Protein AF-U5CPH4-F1 (afdb_monomer_lite)

Organism: Amborella trichopoda (NCBI:txid13333)

InterPro domains:
  IPR000101 Gamma-glutamyltranspeptidase [PTHR11686] (46-156)
  IPR029055 Nucleophile aminohydrolases, N-terminal [SSF56235] (78-155)

Radius of gyration: 49.52 Å; chains: 1; bounding box: 145×54×101 Å

Foldseek 3Di:
DDDDDDDDPDVVVVVVVCVVVVVVVVVVVVVVVVVVVVVVVVVVVVVCVVPVVVVVVVVVVVVVVVVVVVVVPPPPPPDDDDDDPDFADDPDPVLRVVLVVQVVVVHHSCSSLVVCQVVVVVVHHPPAWDWDWDADPVGDIDIDGGGDDDPPPPDDDDD

Secondary structure (DSSP, 8-state):
-----PPPP-HHHHHHTTHHHHHHHHHHHHHHHHHHHHHHHHHHHHHHHHHHHHHHHHHHHHHHHHHHHHHHHS---------SS-----SSHHHHHHHHHHHTTT--TTHHHHHHHHH-TTT--TTS--EEEEE-TTS-EEEEE-PPPPPTT-PPPP-

Structure (mmCIF, N/CA/C/O backbone):
data_AF-U5CPH4-F1
#
_entry.id   AF-U5CPH4-F1
#
loop_
_atom_site.group_PDB
_atom_site.id
_atom_site.type_symbol
_atom_site.label_atom_id
_atom_site.label_alt_id
_atom_site.label_comp_id
_atom_site.label_asym_id
_atom_site.label_entity_id
_atom_site.label_seq_id
_atom_site.pdbx_PDB_ins_code
_atom_site.Cartn_x
_atom_site.Cartn_y
_atom_site.Cartn_z
_atom_site.occupancy
_atom_site.B_iso_or_equiv
_atom_site.auth_seq_id
_atom_site.auth_comp_id
_atom_site.auth_asym_id
_atom_site.auth_atom_id
_atom_site.pdbx_PDB_model_num
ATOM 1 N N . MET A 1 1 ? 120.016 43.310 -64.504 1.00 38.78 1 MET A N 1
ATOM 2 C CA . MET A 1 1 ? 119.800 43.416 -63.043 1.00 38.78 1 MET A CA 1
ATOM 3 C C . MET A 1 1 ? 118.663 44.414 -62.876 1.00 38.78 1 MET A C 1
ATOM 5 O O . MET A 1 1 ? 118.844 45.523 -63.343 1.00 38.78 1 MET A O 1
ATOM 9 N N . VAL A 1 2 ? 117.450 44.131 -62.407 1.00 37.56 2 VAL A N 1
ATOM 10 C CA . VAL A 1 2 ? 116.872 43.152 -61.468 1.00 37.56 2 VAL A CA 1
ATOM 11 C C . VAL A 1 2 ? 115.400 42.929 -61.908 1.00 37.56 2 VAL A C 1
ATOM 13 O O . VAL A 1 2 ? 114.824 43.862 -62.466 1.00 37.56 2 VAL A O 1
ATOM 16 N N . PRO A 1 3 ? 114.797 41.739 -61.709 1.00 43.97 3 PRO A N 1
ATOM 17 C CA . PRO A 1 3 ? 113.446 41.414 -62.172 1.00 43.97 3 PRO A CA 1
ATOM 18 C C . PRO A 1 3 ? 112.356 41.774 -61.140 1.00 43.97 3 PRO A C 1
ATOM 20 O O . PRO A 1 3 ? 112.569 41.678 -59.934 1.00 43.97 3 PRO A O 1
ATOM 23 N N . THR A 1 4 ? 111.169 42.128 -61.624 1.00 46.81 4 THR A N 1
ATOM 24 C CA . THR A 1 4 ? 109.891 42.290 -60.899 1.00 46.81 4 THR A CA 1
ATOM 25 C C . THR A 1 4 ? 108.825 41.668 -61.818 1.00 46.81 4 THR A C 1
ATOM 27 O O . THR A 1 4 ? 108.926 41.831 -63.027 1.00 46.81 4 THR A O 1
ATOM 30 N N . ILE A 1 5 ? 107.830 40.870 -61.428 1.00 47.06 5 ILE A N 1
ATOM 31 C CA . ILE A 1 5 ? 107.102 40.596 -60.185 1.00 47.06 5 ILE A CA 1
ATOM 32 C C . ILE A 1 5 ? 106.610 39.134 -60.270 1.00 47.06 5 ILE A C 1
ATOM 34 O O . ILE A 1 5 ? 106.342 38.635 -61.360 1.00 47.06 5 ILE A O 1
ATOM 38 N N . TYR A 1 6 ? 106.513 38.462 -59.122 1.00 48.72 6 TYR A N 1
ATOM 39 C CA . TYR A 1 6 ? 105.998 37.099 -58.969 1.00 48.72 6 TYR A CA 1
ATOM 40 C C . TYR A 1 6 ? 104.563 36.948 -59.501 1.00 48.72 6 TYR A C 1
ATOM 42 O O . TYR A 1 6 ? 103.684 37.731 -59.138 1.00 48.72 6 TYR A O 1
ATOM 50 N N . ASP A 1 7 ? 104.336 35.901 -60.299 1.00 51.81 7 ASP A N 1
ATOM 51 C CA . ASP A 1 7 ? 103.009 35.403 -60.666 1.00 51.81 7 ASP A CA 1
ATOM 52 C C . ASP A 1 7 ? 102.218 35.063 -59.396 1.00 51.81 7 ASP A C 1
ATOM 54 O O . ASP A 1 7 ? 102.593 34.192 -58.606 1.00 51.81 7 ASP A O 1
ATOM 58 N N . VAL A 1 8 ? 101.118 35.780 -59.186 1.00 59.09 8 VAL A N 1
ATOM 59 C CA . VAL A 1 8 ? 100.160 35.501 -58.117 1.00 59.09 8 VAL A CA 1
ATOM 60 C C . VAL A 1 8 ? 99.479 34.169 -58.458 1.00 59.09 8 VAL A C 1
ATOM 62 O O . VAL A 1 8 ? 98.929 34.054 -59.557 1.00 59.09 8 VAL A O 1
ATOM 65 N N . PRO A 1 9 ? 99.471 33.155 -57.569 1.00 59.31 9 PRO A N 1
ATOM 66 C CA . PRO A 1 9 ? 98.753 31.918 -57.837 1.00 59.31 9 PRO A CA 1
ATOM 67 C C . PRO A 1 9 ? 97.283 32.252 -58.058 1.00 59.31 9 PRO A C 1
ATOM 69 O O . PRO A 1 9 ? 96.656 32.912 -57.226 1.00 59.31 9 PRO A O 1
ATOM 72 N N . ASN A 1 10 ? 96.745 31.822 -59.195 1.00 62.38 10 ASN A N 1
ATOM 73 C CA . ASN A 1 10 ? 95.363 32.084 -59.546 1.00 62.38 10 ASN A CA 1
ATOM 74 C C . ASN A 1 10 ? 94.436 31.442 -58.497 1.00 62.38 10 ASN A C 1
ATOM 76 O O . ASN A 1 10 ? 94.217 30.229 -58.492 1.00 62.38 10 ASN A O 1
ATOM 80 N N . TRP A 1 11 ? 93.885 32.268 -57.603 1.00 60.00 11 TRP A N 1
ATOM 81 C CA . TRP A 1 11 ? 92.965 31.863 -56.536 1.00 60.00 11 TRP A CA 1
ATOM 82 C C . TRP A 1 11 ? 91.708 31.170 -57.083 1.00 60.00 11 TRP A C 1
ATOM 84 O O . TRP A 1 11 ? 91.064 30.400 -56.373 1.00 60.00 11 TRP A O 1
ATOM 94 N N . GLN A 1 12 ? 91.392 31.373 -58.364 1.00 59.12 12 GLN A N 1
ATOM 95 C CA . GLN A 1 12 ? 90.283 30.713 -59.050 1.00 59.12 12 GLN A CA 1
ATOM 96 C C . GLN A 1 12 ? 90.540 29.210 -59.240 1.00 59.12 12 GLN A C 1
ATOM 98 O O . GLN A 1 12 ? 89.596 28.428 -59.179 1.00 59.12 12 GLN A O 1
ATOM 103 N N . VAL A 1 13 ? 91.801 28.784 -59.383 1.00 62.75 13 VAL A N 1
ATOM 104 C CA . VAL A 1 13 ? 92.162 27.363 -59.551 1.00 62.75 13 VAL A CA 1
ATOM 105 C C . VAL A 1 13 ? 92.027 26.597 -58.229 1.00 62.75 13 VAL A C 1
ATOM 107 O O . VAL A 1 13 ? 91.546 25.467 -58.210 1.00 62.75 13 VAL A O 1
ATOM 110 N N . LEU A 1 14 ? 92.370 27.225 -57.097 1.00 58.75 14 LEU A N 1
ATOM 111 C CA . LEU A 1 14 ? 92.169 26.630 -55.768 1.00 58.75 14 LEU A CA 1
ATOM 112 C C . LEU A 1 14 ? 90.682 26.561 -55.376 1.00 58.75 14 LEU A C 1
ATOM 114 O O . LEU A 1 14 ? 90.262 25.576 -54.772 1.00 58.75 14 LEU A O 1
ATOM 118 N N . LEU A 1 15 ? 89.867 27.549 -55.767 1.00 58.28 15 LEU A N 1
ATOM 119 C CA . LEU A 1 15 ? 88.413 27.511 -55.553 1.00 58.28 15 LEU A CA 1
ATOM 120 C C . LEU A 1 15 ? 87.713 26.446 -56.406 1.00 58.28 15 LEU A C 1
ATOM 122 O O . LEU A 1 15 ? 86.766 25.820 -55.933 1.00 58.28 15 LEU A O 1
ATOM 126 N N . GLN A 1 16 ? 88.189 26.185 -57.626 1.00 59.31 16 GLN A N 1
ATOM 127 C CA . GLN A 1 16 ? 87.630 25.134 -58.484 1.00 59.31 16 GLN A CA 1
ATOM 128 C C . GLN A 1 16 ? 87.814 23.730 -57.884 1.00 59.31 16 GLN A C 1
ATOM 130 O O . GLN A 1 16 ? 86.901 22.912 -57.981 1.00 59.31 16 GLN A O 1
ATOM 135 N N . ASN A 1 17 ? 88.910 23.478 -57.159 1.00 55.88 17 ASN A N 1
ATOM 136 C CA . ASN A 1 17 ? 89.143 22.207 -56.457 1.00 55.88 17 ASN A CA 1
ATOM 137 C C . ASN A 1 17 ? 88.371 22.046 -55.130 1.00 55.88 17 ASN A C 1
ATOM 139 O O . ASN A 1 17 ? 88.336 20.943 -54.588 1.00 55.88 17 ASN A O 1
ATOM 143 N N . LEU A 1 18 ? 87.729 23.099 -54.605 1.00 58.53 18 LEU A N 1
ATOM 144 C CA . LEU A 1 18 ? 86.878 23.037 -53.401 1.00 58.53 18 LEU A CA 1
ATOM 145 C C . LEU A 1 18 ? 85.400 22.734 -53.712 1.00 58.53 18 LEU A C 1
ATOM 147 O O . LEU A 1 18 ? 84.666 22.280 -52.832 1.00 58.53 18 LEU A O 1
ATOM 151 N N . THR A 1 19 ? 84.974 22.917 -54.966 1.00 59.53 19 THR A N 1
ATOM 152 C CA . THR A 1 19 ? 83.622 22.581 -55.449 1.00 59.53 19 THR A CA 1
ATOM 153 C C . THR A 1 19 ? 83.180 21.123 -55.217 1.00 59.53 19 THR A C 1
ATOM 155 O O . THR A 1 19 ? 82.029 20.933 -54.815 1.00 59.53 19 THR A O 1
ATOM 158 N N . PRO A 1 20 ? 84.031 20.077 -55.350 1.00 64.81 20 PRO A N 1
ATOM 159 C CA . PRO A 1 20 ? 83.598 18.711 -55.049 1.00 64.81 20 PRO A CA 1
ATOM 160 C C . PRO A 1 20 ? 83.268 18.515 -53.563 1.00 64.81 20 PRO A C 1
ATOM 162 O O . PRO A 1 20 ? 82.378 17.739 -53.226 1.00 64.81 20 PRO A O 1
ATOM 165 N N . MET A 1 21 ? 83.929 19.245 -52.659 1.00 59.91 21 MET A N 1
ATOM 166 C CA . MET A 1 21 ? 83.701 19.118 -51.217 1.00 59.91 21 MET A CA 1
ATOM 167 C C . MET A 1 21 ? 82.394 19.789 -50.773 1.00 59.91 21 MET A C 1
ATOM 169 O O . MET A 1 21 ? 81.684 19.234 -49.935 1.00 59.91 21 MET A O 1
ATOM 173 N N . SER A 1 22 ? 82.032 20.942 -51.350 1.00 63.47 22 SER A N 1
ATOM 174 C CA . SER A 1 22 ? 80.753 21.605 -51.051 1.00 63.47 22 SER A CA 1
ATOM 175 C C . SER A 1 22 ? 79.549 20.804 -51.542 1.00 63.47 22 SER A C 1
ATOM 177 O O . SER A 1 22 ? 78.531 20.749 -50.856 1.00 63.47 22 SER A O 1
ATOM 179 N N . GLU A 1 23 ? 79.667 20.150 -52.699 1.00 68.88 23 GLU A N 1
ATOM 180 C CA . GLU A 1 23 ? 78.608 19.281 -53.218 1.00 68.88 23 GLU A CA 1
ATOM 181 C C . GLU A 1 23 ? 78.490 17.989 -52.394 1.00 68.88 23 GLU A C 1
ATOM 183 O O . GLU A 1 23 ? 77.383 17.577 -52.063 1.00 68.88 23 GLU A O 1
ATOM 188 N N . MET A 1 24 ? 79.601 17.408 -51.926 1.00 61.09 24 MET A N 1
ATOM 189 C CA . MET A 1 24 ? 79.546 16.258 -51.011 1.00 61.09 24 MET A CA 1
ATOM 190 C C . MET A 1 24 ? 78.943 16.595 -49.638 1.00 61.09 24 MET A C 1
ATOM 192 O O . MET A 1 24 ? 78.257 15.756 -49.057 1.00 61.09 24 MET A O 1
ATOM 196 N N . ILE A 1 25 ? 79.154 17.809 -49.114 1.00 60.56 25 ILE A N 1
ATOM 197 C CA . ILE A 1 25 ? 78.493 18.268 -47.880 1.00 60.56 25 ILE A CA 1
ATOM 198 C C . ILE A 1 25 ? 76.988 18.454 -48.109 1.00 60.56 25 ILE A C 1
ATOM 200 O O . ILE A 1 25 ? 76.204 18.060 -47.252 1.00 60.56 25 ILE A O 1
ATOM 204 N N . LYS A 1 26 ? 76.566 18.987 -49.265 1.00 60.03 26 LYS A N 1
ATOM 205 C CA . LYS A 1 26 ? 75.139 19.086 -49.618 1.00 60.03 26 LYS A CA 1
ATOM 206 C C . LYS A 1 26 ? 74.483 17.717 -49.756 1.00 60.03 26 LYS A C 1
ATOM 208 O O . LYS A 1 26 ? 73.402 17.533 -49.218 1.00 60.03 26 LYS A O 1
ATOM 213 N N . LEU A 1 27 ? 75.137 16.762 -50.420 1.00 62.66 27 LEU A N 1
ATOM 214 C CA . LEU A 1 27 ? 74.620 15.398 -50.558 1.00 62.66 27 LEU A CA 1
ATOM 215 C C . LEU A 1 27 ? 74.532 14.690 -49.198 1.00 62.66 27 LEU A C 1
ATOM 217 O O . LEU A 1 27 ? 73.515 14.077 -48.898 1.00 62.66 27 LEU A O 1
ATOM 221 N N . ARG A 1 28 ? 75.542 14.859 -48.331 1.00 64.56 28 ARG A N 1
ATOM 222 C CA . ARG A 1 28 ? 75.519 14.342 -46.954 1.00 64.56 28 ARG A CA 1
ATOM 223 C C . ARG A 1 28 ? 74.419 14.984 -46.104 1.00 64.56 28 ARG A C 1
ATOM 225 O O . ARG A 1 28 ? 73.788 14.282 -45.323 1.00 64.56 28 ARG A O 1
ATOM 232 N N . ASN A 1 29 ? 74.200 16.292 -46.233 1.00 59.09 29 ASN A N 1
ATOM 233 C CA . ASN A 1 29 ? 73.138 16.992 -45.509 1.00 59.09 29 ASN A CA 1
ATOM 234 C C . ASN A 1 29 ? 71.750 16.603 -46.034 1.00 59.09 29 ASN A C 1
ATOM 236 O O . ASN A 1 29 ? 70.865 16.387 -45.224 1.00 59.09 29 ASN A O 1
ATOM 240 N N . HIS A 1 30 ? 71.581 16.404 -47.346 1.00 63.44 30 HIS A N 1
ATOM 241 C CA . HIS A 1 30 ? 70.331 15.916 -47.939 1.00 63.44 30 HIS A CA 1
ATOM 242 C C . HIS A 1 30 ? 69.988 14.498 -47.456 1.00 63.44 30 HIS A C 1
ATOM 244 O O . HIS A 1 30 ? 68.854 14.236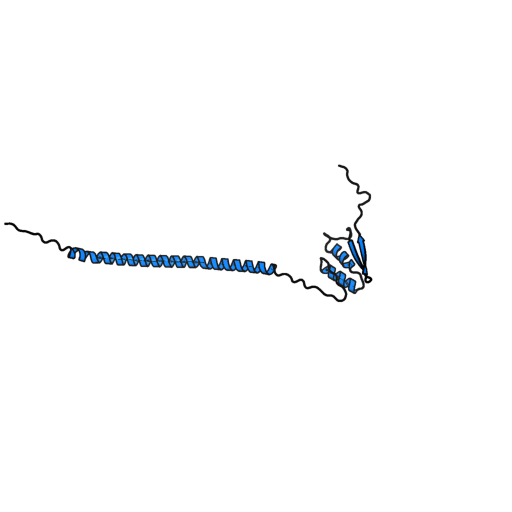 -47.077 1.00 63.44 30 HIS A O 1
ATOM 250 N N . GLU A 1 31 ? 70.977 13.601 -47.379 1.00 63.47 31 GLU A N 1
ATOM 251 C CA . GLU A 1 31 ? 70.794 12.252 -46.824 1.00 63.47 31 GLU A CA 1
ATOM 252 C C . GLU A 1 31 ? 70.459 12.288 -45.318 1.00 63.47 31 GLU A C 1
ATOM 254 O O . GLU A 1 31 ? 69.689 11.463 -44.822 1.00 63.47 31 GLU A O 1
ATOM 259 N N . HIS A 1 32 ? 70.989 13.274 -44.584 1.00 68.38 32 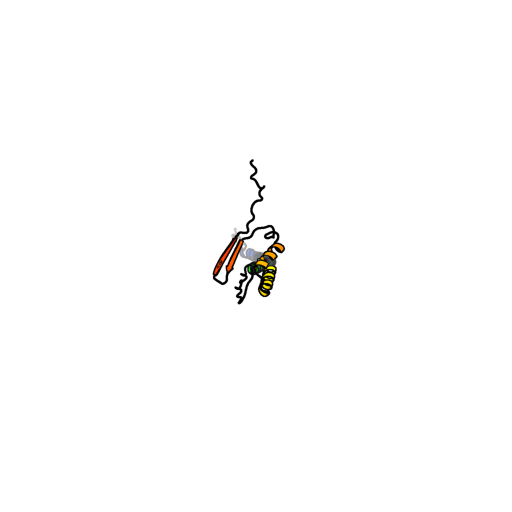HIS A N 1
ATOM 260 C CA . HIS A 1 32 ? 70.649 13.507 -43.179 1.00 68.38 32 HIS A CA 1
ATOM 261 C C . HIS A 1 32 ? 69.234 14.079 -43.008 1.00 68.38 32 HIS A C 1
ATOM 263 O O . HIS A 1 32 ? 68.504 13.627 -42.129 1.00 68.38 32 HIS A O 1
ATOM 269 N N . ASP A 1 33 ? 68.823 15.015 -43.864 1.00 71.19 33 ASP A N 1
ATOM 270 C CA . ASP A 1 33 ? 67.487 15.618 -43.861 1.00 71.19 33 ASP A CA 1
ATOM 271 C C . ASP A 1 33 ? 66.409 14.588 -44.240 1.00 71.19 33 ASP A C 1
ATOM 273 O O . ASP A 1 33 ? 65.372 14.513 -43.579 1.00 71.19 33 ASP A O 1
ATOM 277 N N . ASP A 1 34 ? 66.684 13.717 -45.217 1.00 75.56 34 ASP A N 1
ATOM 278 C CA . ASP A 1 34 ? 65.805 12.603 -45.591 1.00 75.56 34 ASP A CA 1
ATOM 279 C C . ASP A 1 34 ? 65.641 11.606 -44.431 1.00 75.56 34 ASP A C 1
ATOM 281 O O . ASP A 1 34 ? 64.525 11.183 -44.113 1.00 75.56 34 ASP A O 1
ATOM 285 N N . LEU A 1 35 ? 66.734 11.273 -43.734 1.00 77.88 35 LEU A N 1
ATOM 286 C CA . LEU A 1 35 ? 66.694 10.430 -42.535 1.00 77.88 35 LEU A CA 1
ATOM 287 C C . LEU A 1 35 ? 65.902 11.082 -41.396 1.00 77.88 35 LEU A C 1
ATOM 289 O O . LEU A 1 35 ? 65.084 10.411 -40.764 1.00 77.88 35 LEU A O 1
ATOM 293 N N . VAL A 1 36 ? 66.095 12.378 -41.142 1.00 78.81 36 VAL A N 1
ATOM 294 C CA . VAL A 1 36 ? 65.342 13.123 -40.120 1.00 78.81 36 VAL A CA 1
ATOM 295 C C . VAL A 1 36 ? 63.856 13.162 -40.471 1.00 78.81 36 VAL A C 1
ATOM 297 O O . VAL A 1 36 ? 63.018 12.934 -39.599 1.00 78.81 36 VAL A O 1
ATOM 300 N N . GLN A 1 37 ? 63.508 13.366 -41.742 1.00 79.00 37 GLN A N 1
ATOM 301 C CA . GLN A 1 37 ? 62.122 13.390 -42.197 1.00 79.00 37 GLN A CA 1
ATOM 302 C C . GLN A 1 37 ? 61.452 12.011 -42.084 1.00 79.00 37 GLN A C 1
ATOM 304 O O . GLN A 1 37 ? 60.302 11.921 -41.641 1.00 79.00 37 GLN A O 1
ATOM 309 N N . VAL A 1 38 ? 62.167 10.926 -42.398 1.00 81.56 38 VAL A N 1
ATOM 310 C CA . VAL A 1 38 ? 61.690 9.548 -42.188 1.00 81.56 38 VAL A CA 1
ATOM 311 C C . VAL A 1 38 ? 61.491 9.259 -40.700 1.00 81.56 38 VAL A C 1
ATOM 313 O O . VAL A 1 38 ? 60.441 8.743 -40.321 1.00 81.56 38 VAL A O 1
ATOM 316 N N . VAL A 1 39 ? 62.434 9.642 -39.835 1.00 82.31 39 VAL A N 1
ATOM 317 C CA . VAL A 1 39 ? 62.316 9.450 -38.380 1.00 82.31 39 VAL A CA 1
ATOM 318 C C . VAL A 1 39 ? 61.146 10.252 -37.807 1.00 82.31 39 VAL A C 1
ATOM 320 O O . VAL A 1 39 ? 60.346 9.696 -37.060 1.00 82.31 39 VAL A O 1
ATOM 323 N N . LEU A 1 40 ? 60.975 11.518 -38.197 1.00 79.12 40 LEU A N 1
ATOM 324 C CA . LEU A 1 40 ? 59.844 12.346 -37.765 1.00 79.12 40 LEU A CA 1
ATOM 325 C C . LEU A 1 40 ? 58.501 11.784 -38.251 1.00 79.12 40 LEU A C 1
ATOM 327 O O . LEU A 1 40 ? 57.544 11.748 -37.478 1.00 79.12 40 LEU A O 1
ATOM 331 N N . THR A 1 41 ? 58.433 11.288 -39.490 1.00 81.06 41 THR A N 1
ATOM 332 C CA . THR A 1 41 ? 57.217 10.671 -40.046 1.00 81.06 41 THR A CA 1
ATOM 333 C C . THR A 1 41 ? 56.880 9.361 -39.330 1.00 81.06 41 THR A C 1
ATOM 335 O O . THR A 1 41 ? 55.722 9.128 -38.987 1.00 81.06 41 THR A O 1
ATOM 338 N N . LEU A 1 42 ? 57.883 8.529 -39.030 1.00 81.62 42 LEU A N 1
ATOM 339 C CA . LEU A 1 42 ? 57.705 7.301 -38.252 1.00 81.62 42 LEU A CA 1
ATOM 340 C C . LEU A 1 42 ? 57.292 7.602 -36.806 1.00 81.62 42 LEU A C 1
ATOM 342 O O . LEU A 1 42 ? 56.362 6.980 -36.299 1.00 81.62 42 LEU A O 1
ATOM 346 N N . CYS A 1 43 ? 57.908 8.589 -36.151 1.00 78.94 43 CYS A N 1
ATOM 347 C CA . CYS A 1 43 ? 57.512 9.037 -34.815 1.00 78.94 43 CYS A CA 1
ATOM 348 C C . CYS A 1 43 ? 56.074 9.572 -34.794 1.00 78.94 43 CYS A C 1
ATOM 350 O O . CYS A 1 43 ? 55.314 9.238 -33.884 1.00 78.94 43 CYS A O 1
ATOM 352 N N . TYR A 1 44 ? 55.677 10.349 -35.805 1.00 79.56 44 TYR A N 1
ATOM 353 C CA . TYR A 1 44 ? 54.311 10.853 -35.940 1.00 79.56 44 TYR A CA 1
ATOM 354 C C . TYR A 1 44 ? 53.305 9.713 -36.147 1.00 79.56 44 TYR A C 1
ATOM 356 O O . TYR A 1 44 ? 52.269 9.685 -35.485 1.00 79.56 44 TYR A O 1
ATOM 364 N N . PHE A 1 45 ? 53.635 8.726 -36.987 1.00 78.88 45 PHE A N 1
ATOM 365 C CA . PHE A 1 45 ? 52.794 7.552 -37.228 1.00 78.88 45 PHE A CA 1
ATOM 366 C C . PHE A 1 45 ? 52.633 6.684 -35.969 1.00 78.88 45 PHE A C 1
ATOM 368 O O . PHE A 1 45 ? 51.524 6.267 -35.636 1.00 78.88 45 PHE A O 1
ATOM 375 N N . MET A 1 46 ? 53.717 6.473 -35.218 1.00 74.94 46 MET A N 1
ATOM 376 C CA . MET A 1 46 ? 53.698 5.723 -33.956 1.00 74.94 46 MET A CA 1
ATOM 377 C C . MET A 1 46 ? 52.905 6.453 -32.860 1.00 74.94 46 MET A C 1
ATOM 379 O O . MET A 1 46 ? 52.152 5.819 -32.120 1.00 74.94 46 MET A O 1
ATOM 383 N N . ALA A 1 47 ? 53.012 7.784 -32.781 1.00 74.12 47 ALA A N 1
ATOM 384 C CA . ALA A 1 47 ? 52.220 8.595 -31.856 1.00 74.12 47 ALA A CA 1
ATOM 385 C C . ALA A 1 47 ? 50.720 8.548 -32.196 1.00 74.12 47 ALA A C 1
ATOM 387 O O . ALA A 1 47 ? 49.883 8.379 -31.307 1.00 74.12 47 ALA A O 1
ATOM 388 N N . PHE A 1 48 ? 50.374 8.620 -33.483 1.00 76.19 48 PHE A N 1
ATOM 389 C CA . PHE A 1 48 ? 48.992 8.520 -33.948 1.00 76.19 48 PHE A CA 1
ATOM 390 C C . PHE A 1 48 ? 48.375 7.139 -33.694 1.00 76.19 48 PHE A C 1
ATOM 392 O O . PHE A 1 48 ? 47.229 7.048 -33.249 1.00 76.19 48 PHE A O 1
ATOM 399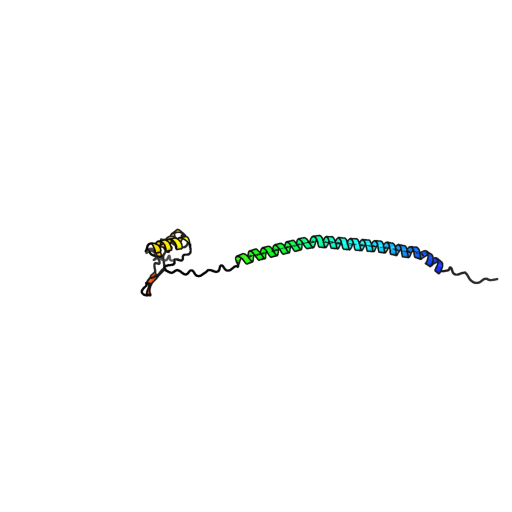 N N . ALA A 1 49 ? 49.146 6.069 -33.904 1.00 76.06 49 ALA A N 1
ATOM 400 C CA . ALA A 1 49 ? 48.692 4.696 -33.702 1.00 76.06 49 ALA A CA 1
ATOM 401 C C . ALA A 1 49 ? 48.385 4.362 -32.231 1.00 76.06 49 ALA A C 1
ATOM 403 O O . ALA A 1 49 ? 47.521 3.530 -31.972 1.00 76.06 49 ALA A O 1
ATOM 404 N N . ALA A 1 50 ? 49.047 5.009 -31.265 1.00 76.38 50 ALA A N 1
ATOM 405 C CA . ALA A 1 50 ? 48.788 4.802 -29.836 1.00 76.38 50 ALA A CA 1
ATOM 406 C C . ALA A 1 50 ? 47.695 5.734 -29.279 1.00 76.38 50 ALA A C 1
ATOM 408 O O . ALA A 1 50 ? 46.925 5.355 -28.390 1.00 76.38 50 ALA A O 1
ATOM 409 N N . MET A 1 51 ? 47.608 6.956 -29.809 1.00 83.62 51 MET A N 1
ATOM 410 C CA . MET A 1 51 ? 46.708 7.989 -29.296 1.00 83.62 51 MET A CA 1
ATOM 411 C C . MET A 1 51 ? 45.261 7.800 -29.764 1.00 83.62 51 MET A C 1
ATOM 413 O O . MET A 1 51 ? 44.330 8.036 -28.998 1.00 83.62 51 MET A O 1
ATOM 417 N N . TRP A 1 52 ? 45.035 7.338 -30.997 1.00 81.31 52 TRP A N 1
ATOM 418 C CA . TRP A 1 52 ? 43.669 7.163 -31.495 1.00 81.31 52 TRP A CA 1
ATOM 419 C C . TRP A 1 52 ? 42.877 6.007 -30.876 1.00 81.31 52 TRP A C 1
ATOM 421 O O . TRP A 1 52 ? 41.732 6.249 -30.499 1.00 81.31 52 TRP A O 1
ATOM 431 N N . PRO A 1 53 ? 43.405 4.778 -30.717 1.00 85.44 53 PRO A N 1
ATOM 432 C CA . PRO A 1 53 ? 42.617 3.688 -30.144 1.00 85.44 53 PRO A CA 1
ATOM 433 C C . PRO A 1 53 ? 42.283 3.929 -28.669 1.00 85.44 53 PRO A C 1
ATOM 435 O O . PRO A 1 53 ? 41.197 3.568 -28.226 1.00 85.44 53 PRO A O 1
ATOM 438 N N . THR A 1 54 ? 43.166 4.596 -27.920 1.00 85.19 54 THR A N 1
ATOM 439 C CA . THR A 1 54 ? 42.892 5.000 -26.533 1.00 85.19 54 THR A CA 1
ATOM 440 C C . THR A 1 54 ? 41.798 6.065 -26.467 1.00 85.19 54 THR A C 1
ATOM 442 O O . THR A 1 54 ? 40.885 5.950 -25.652 1.00 85.19 54 THR A O 1
ATOM 445 N N . LEU A 1 55 ? 41.818 7.050 -27.369 1.00 86.19 55 LEU A N 1
ATOM 446 C CA . LEU A 1 55 ? 40.791 8.090 -27.449 1.00 86.19 55 LEU A CA 1
ATOM 447 C C . LEU A 1 55 ? 39.434 7.534 -27.915 1.00 86.19 55 LEU A C 1
ATOM 449 O O . LEU A 1 55 ? 38.405 7.884 -27.346 1.00 86.19 55 LEU A O 1
ATOM 453 N N . ILE A 1 56 ? 39.426 6.603 -28.875 1.00 87.62 56 ILE A N 1
ATOM 454 C CA . ILE A 1 56 ? 38.220 5.886 -29.326 1.00 87.62 56 ILE A CA 1
ATOM 455 C C . ILE A 1 56 ? 37.643 5.027 -28.193 1.00 87.62 56 ILE A C 1
ATOM 457 O O . ILE A 1 56 ? 36.435 5.046 -27.964 1.00 87.62 56 ILE A O 1
ATOM 461 N N . PHE A 1 57 ? 38.490 4.313 -27.446 1.00 85.06 57 PHE A N 1
ATOM 462 C CA . PHE A 1 57 ? 38.057 3.513 -26.300 1.00 85.06 57 PHE A CA 1
ATOM 463 C C . PHE A 1 57 ? 37.456 4.384 -25.187 1.00 85.06 57 PHE A C 1
ATOM 465 O O . PHE A 1 57 ? 36.395 4.059 -24.657 1.00 85.06 57 PHE A O 1
ATOM 472 N N . LEU A 1 58 ? 38.074 5.530 -24.877 1.00 85.31 58 LEU A N 1
ATOM 473 C CA . LEU A 1 58 ? 37.544 6.487 -23.901 1.00 85.31 58 LEU A CA 1
ATOM 474 C C . LEU A 1 58 ? 36.203 7.089 -24.345 1.00 85.31 58 LEU A C 1
ATOM 476 O O . LEU A 1 58 ? 35.290 7.184 -23.528 1.00 85.31 58 LEU A O 1
ATOM 480 N N . LEU A 1 59 ? 36.044 7.432 -25.628 1.00 85.38 59 LEU A N 1
ATOM 481 C CA . LEU A 1 59 ? 34.763 7.896 -26.177 1.00 85.38 59 LEU A CA 1
ATOM 482 C C . LEU A 1 59 ? 33.670 6.821 -26.055 1.00 85.38 59 LEU A C 1
ATOM 484 O O . LEU A 1 59 ? 32.560 7.124 -25.621 1.00 85.38 59 LEU A O 1
ATOM 488 N N . PHE A 1 60 ? 33.995 5.557 -26.341 1.00 82.06 60 PHE A N 1
ATOM 489 C CA . PHE A 1 60 ? 33.055 4.437 -26.221 1.00 82.06 60 PHE A CA 1
ATOM 490 C C . PHE A 1 60 ? 32.622 4.174 -24.765 1.00 82.06 60 PHE A C 1
ATOM 492 O O . PHE A 1 60 ? 31.454 3.872 -24.494 1.00 82.06 60 PHE A O 1
ATOM 499 N N . LEU A 1 61 ? 33.540 4.338 -23.804 1.00 79.06 61 LEU A N 1
ATOM 500 C CA . LEU A 1 61 ? 33.220 4.264 -22.376 1.00 79.06 61 LEU A CA 1
ATOM 501 C C . LEU A 1 61 ? 32.287 5.403 -21.936 1.00 79.06 61 LEU A C 1
ATOM 503 O O . LEU A 1 61 ? 31.354 5.158 -21.170 1.00 79.06 61 LEU A O 1
ATOM 507 N N . ILE A 1 62 ? 32.492 6.624 -22.439 1.00 81.25 62 ILE A N 1
ATOM 508 C CA . ILE A 1 62 ? 31.649 7.786 -22.114 1.00 81.25 62 ILE A CA 1
ATOM 509 C C . ILE A 1 62 ? 30.220 7.601 -22.652 1.00 81.25 62 ILE A C 1
ATOM 511 O O . ILE A 1 62 ? 29.257 7.841 -21.919 1.00 81.25 62 ILE A O 1
ATOM 515 N N . GLU A 1 63 ? 30.055 7.109 -23.884 1.00 69.25 63 GLU A N 1
ATOM 516 C CA . GLU A 1 63 ? 28.721 6.848 -24.451 1.00 69.25 63 GLU A CA 1
ATOM 517 C C . GLU A 1 63 ? 27.959 5.753 -23.686 1.00 69.25 63 GLU A C 1
ATOM 519 O O . GLU A 1 63 ? 26.753 5.873 -23.441 1.00 69.25 63 GLU A O 1
ATOM 524 N N . SER A 1 64 ? 28.673 4.728 -23.211 1.00 67.19 64 SER A N 1
ATOM 525 C CA . SER A 1 64 ? 28.094 3.638 -22.415 1.00 67.19 64 SER A CA 1
ATOM 526 C C . SER A 1 64 ? 27.566 4.115 -21.050 1.00 67.19 64 SER A C 1
ATOM 528 O O . SER A 1 64 ? 26.511 3.662 -20.595 1.00 67.19 64 SER A O 1
ATOM 530 N N . ILE A 1 65 ? 28.257 5.065 -20.405 1.00 66.88 65 ILE A N 1
ATOM 531 C CA . ILE A 1 65 ? 27.840 5.661 -19.119 1.00 66.88 65 ILE A CA 1
ATOM 532 C C . ILE A 1 65 ? 26.605 6.558 -19.301 1.00 66.88 65 ILE A C 1
ATOM 534 O O . ILE A 1 65 ? 25.690 6.547 -18.466 1.00 66.88 65 ILE A O 1
ATOM 538 N N . SER A 1 66 ? 26.549 7.298 -20.412 1.00 63.12 66 SER A N 1
ATOM 539 C CA . SER A 1 66 ? 25.419 8.172 -20.741 1.00 63.12 66 SER A CA 1
ATOM 540 C C . SER A 1 66 ? 24.136 7.365 -20.970 1.00 63.12 66 SER A C 1
ATOM 542 O O . SER A 1 66 ? 23.092 7.675 -20.394 1.00 63.12 66 SER A O 1
ATOM 544 N N . CYS A 1 67 ? 24.220 6.253 -21.711 1.00 56.22 67 CYS A N 1
ATOM 545 C CA . CYS A 1 67 ? 23.066 5.393 -21.991 1.00 56.22 67 CYS A CA 1
ATOM 546 C C . CYS A 1 67 ? 22.488 4.744 -20.717 1.00 56.22 67 CYS A C 1
ATOM 548 O O . CYS A 1 67 ? 21.270 4.727 -20.520 1.00 56.22 67 CYS A O 1
ATOM 550 N N . HIS A 1 68 ? 23.346 4.276 -19.802 1.00 58.31 68 HIS A N 1
ATOM 551 C CA . HIS A 1 68 ? 22.890 3.637 -18.562 1.00 58.31 68 HIS A CA 1
ATOM 552 C C . HIS A 1 68 ? 22.216 4.621 -17.590 1.00 58.31 68 HIS A C 1
ATOM 554 O O . HIS A 1 68 ? 21.297 4.250 -16.857 1.00 58.31 68 HIS A O 1
ATOM 560 N N . SER A 1 69 ? 22.652 5.883 -17.601 1.00 57.81 69 SER A N 1
ATOM 561 C CA . SER A 1 69 ? 22.098 6.939 -16.747 1.00 57.81 69 SER A CA 1
ATOM 562 C C . SER A 1 69 ? 20.755 7.453 -17.277 1.00 57.81 69 SER A C 1
ATOM 564 O O . SER A 1 69 ? 19.815 7.622 -16.503 1.00 57.81 69 SER A O 1
ATOM 566 N N . VAL A 1 70 ? 20.623 7.624 -18.597 1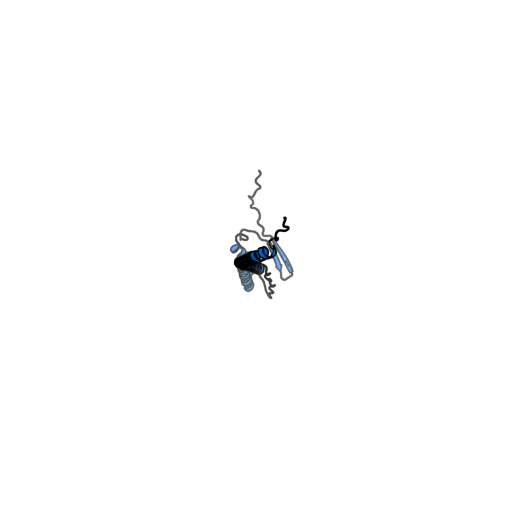.00 59.50 70 VAL A N 1
ATOM 567 C CA . VAL A 1 70 ? 19.384 8.100 -19.242 1.00 59.50 70 VAL A CA 1
ATOM 568 C C . VAL A 1 70 ? 18.235 7.097 -19.085 1.00 59.50 70 VAL A C 1
ATOM 570 O O . VAL A 1 70 ? 17.109 7.503 -18.796 1.00 59.50 70 VAL A O 1
ATOM 573 N N . LEU A 1 71 ? 18.502 5.788 -19.176 1.00 57.31 71 LEU A N 1
ATOM 574 C CA . LEU A 1 71 ? 17.459 4.761 -19.035 1.00 57.31 71 LEU A CA 1
ATOM 575 C C . LEU A 1 71 ? 16.841 4.699 -17.624 1.00 57.31 71 LEU A C 1
ATOM 577 O O . LEU A 1 71 ? 15.711 4.243 -17.474 1.00 57.31 71 LEU A O 1
ATOM 581 N N . ARG A 1 72 ? 17.552 5.179 -16.592 1.00 57.12 72 ARG A N 1
ATOM 582 C CA . ARG A 1 72 ? 17.037 5.263 -15.211 1.00 57.12 72 ARG A CA 1
ATOM 583 C C . ARG A 1 72 ? 16.229 6.531 -14.926 1.00 57.12 72 ARG A C 1
ATOM 585 O O . ARG A 1 72 ? 15.535 6.571 -13.915 1.00 57.12 72 ARG A O 1
ATOM 592 N N . ILE A 1 73 ? 16.326 7.551 -15.780 1.00 60.50 73 ILE A N 1
ATOM 593 C CA . ILE A 1 73 ? 15.671 8.857 -15.587 1.00 60.50 73 ILE A CA 1
ATOM 594 C C . ILE A 1 73 ? 14.362 8.952 -16.381 1.00 60.50 73 ILE A C 1
ATOM 596 O O . ILE A 1 73 ? 13.604 9.898 -16.178 1.00 60.50 73 ILE A O 1
ATOM 600 N N . LEU A 1 74 ? 14.047 7.981 -17.252 1.00 67.44 74 LEU A N 1
ATOM 601 C CA . LEU A 1 74 ? 12.754 7.979 -17.932 1.00 67.44 74 LEU A CA 1
ATOM 602 C C . LEU A 1 74 ? 11.641 8.026 -16.877 1.00 67.44 74 LEU A C 1
ATOM 604 O O . LEU A 1 74 ? 11.538 7.105 -16.058 1.00 67.44 74 LEU A O 1
ATOM 608 N N . PRO A 1 75 ? 10.821 9.093 -16.858 1.00 65.81 75 PRO A N 1
ATOM 609 C CA . PRO A 1 75 ? 9.707 9.152 -15.941 1.00 65.81 75 PRO A CA 1
ATOM 610 C C . PRO A 1 75 ? 8.801 7.980 -16.297 1.00 65.81 75 PRO A C 1
ATOM 612 O O . PRO A 1 75 ? 8.270 7.912 -17.406 1.00 65.81 75 PRO A O 1
ATOM 615 N N . VAL A 1 76 ? 8.636 7.039 -15.366 1.00 69.06 76 VAL A N 1
ATOM 616 C CA . VAL A 1 76 ? 7.524 6.094 -15.439 1.00 69.06 76 VAL A CA 1
ATOM 617 C C . VAL A 1 76 ? 6.275 6.961 -15.402 1.00 69.06 76 VAL A C 1
ATOM 619 O O . VAL A 1 76 ? 5.896 7.467 -14.345 1.00 69.06 76 VAL A O 1
ATOM 622 N N . GLN A 1 77 ? 5.692 7.199 -16.575 1.00 65.50 77 GLN A N 1
ATOM 623 C CA . GLN A 1 77 ? 4.404 7.855 -16.716 1.00 65.50 77 GLN A CA 1
ATOM 624 C C . GLN A 1 77 ? 3.403 6.966 -15.978 1.00 65.50 77 GLN A C 1
ATOM 626 O O . GLN A 1 77 ? 3.008 5.907 -16.465 1.00 65.50 77 GLN A O 1
ATOM 631 N N . LYS A 1 78 ? 3.078 7.336 -14.737 1.00 76.38 78 LYS A N 1
ATOM 632 C CA . LYS A 1 78 ? 2.043 6.655 -13.965 1.00 76.38 78 LYS A CA 1
ATOM 633 C C . LYS A 1 78 ? 0.709 7.127 -14.515 1.00 76.38 78 LYS A C 1
ATOM 635 O O . LYS A 1 78 ? 0.228 8.199 -14.160 1.00 76.38 78 LYS A O 1
ATOM 640 N N . GLU A 1 79 ? 0.158 6.336 -15.421 1.00 85.62 79 GLU A N 1
ATOM 641 C CA . GLU A 1 79 ? -1.165 6.565 -15.981 1.00 85.62 79 GLU A CA 1
ATOM 642 C C . GLU A 1 79 ? -2.229 6.495 -14.874 1.00 85.62 79 GLU A C 1
ATOM 644 O O . GLU A 1 79 ? -2.171 5.643 -13.980 1.00 85.62 79 GLU A O 1
ATOM 649 N N . ALA A 1 80 ? -3.184 7.427 -14.901 1.00 86.50 80 ALA A N 1
ATOM 650 C CA . ALA A 1 80 ? -4.285 7.441 -13.949 1.00 86.50 80 ALA A CA 1
ATOM 651 C C . ALA A 1 80 ? -5.229 6.269 -14.244 1.00 86.50 80 ALA A C 1
ATOM 653 O O . ALA A 1 80 ? -5.773 6.151 -15.340 1.00 86.50 80 ALA A O 1
ATOM 654 N N . ILE A 1 81 ? -5.437 5.402 -13.254 1.00 88.69 81 ILE A N 1
ATOM 655 C CA . ILE A 1 81 ? -6.323 4.247 -13.402 1.00 88.69 81 ILE A CA 1
ATOM 656 C C . ILE A 1 81 ? -7.760 4.699 -13.144 1.00 88.69 81 ILE A C 1
ATOM 658 O O . ILE A 1 81 ? -8.130 4.995 -12.007 1.00 88.69 81 ILE A O 1
ATOM 662 N N . MET A 1 82 ? -8.573 4.706 -14.199 1.00 91.75 82 MET A N 1
ATOM 663 C CA . MET A 1 82 ? -10.010 4.960 -14.115 1.00 91.75 82 MET A CA 1
ATOM 664 C C . MET A 1 82 ? -10.760 3.635 -13.976 1.00 91.75 82 MET A C 1
ATOM 666 O O . MET A 1 82 ? -10.561 2.710 -14.762 1.00 91.75 82 MET A O 1
ATOM 670 N N . VAL A 1 83 ? -11.628 3.538 -12.970 1.00 92.06 83 VAL A N 1
ATOM 671 C CA . VAL A 1 83 ? -12.486 2.368 -12.746 1.00 92.06 83 VAL A CA 1
ATOM 672 C C . VAL A 1 83 ? -13.937 2.799 -12.584 1.00 92.06 83 VAL A C 1
ATOM 674 O O . VAL A 1 83 ? -14.217 3.842 -12.003 1.00 92.06 83 VAL A O 1
ATOM 677 N N . GLU A 1 84 ? -14.862 1.973 -13.062 1.00 91.94 84 GLU A N 1
ATOM 678 C CA . GLU A 1 84 ? -16.300 2.270 -12.991 1.00 91.94 84 GLU A CA 1
ATOM 679 C C . GLU A 1 84 ? -16.913 1.977 -11.615 1.00 91.94 84 GLU A C 1
ATOM 681 O O . GLU A 1 84 ? -17.841 2.659 -11.196 1.00 91.94 84 GLU A O 1
ATOM 686 N N . HIS A 1 85 ? -16.414 0.952 -10.914 1.00 90.88 85 HIS A N 1
ATOM 687 C CA . HIS A 1 85 ? -17.096 0.396 -9.739 1.00 90.88 85 HIS A CA 1
ATOM 688 C C . HIS A 1 85 ? -16.328 0.632 -8.439 1.00 90.88 85 HIS A C 1
ATOM 690 O O . HIS A 1 85 ? -16.825 1.278 -7.522 1.00 90.88 85 HIS A O 1
ATOM 696 N N . ALA A 1 86 ? -15.121 0.072 -8.330 1.00 92.12 86 ALA A N 1
ATOM 697 C CA . ALA A 1 86 ? -14.318 0.180 -7.122 1.00 92.12 86 ALA A CA 1
ATOM 698 C C . ALA A 1 86 ? -12.829 -0.010 -7.412 1.00 92.12 86 ALA A C 1
ATOM 700 O O . ALA A 1 86 ? -12.441 -0.823 -8.254 1.00 92.12 86 ALA A O 1
ATOM 701 N N . VAL A 1 87 ? -11.998 0.708 -6.659 1.00 94.12 87 VAL A N 1
ATOM 702 C CA . VAL A 1 87 ? -10.536 0.602 -6.674 1.00 94.12 87 VAL A CA 1
ATOM 703 C C . VAL A 1 87 ? -10.030 0.367 -5.257 1.00 94.12 87 VAL A C 1
ATOM 705 O O . VAL A 1 87 ? -10.601 0.863 -4.288 1.00 94.12 87 VAL A O 1
ATOM 708 N N . VAL A 1 88 ? -8.948 -0.400 -5.141 1.00 95.81 88 VAL A N 1
ATOM 709 C CA . VAL A 1 88 ? -8.187 -0.563 -3.900 1.00 95.81 88 VAL A CA 1
ATOM 710 C C . VAL A 1 88 ? -6.725 -0.310 -4.225 1.00 95.81 88 VAL A C 1
ATOM 712 O O . VAL A 1 88 ? -6.179 -0.947 -5.127 1.00 95.81 88 VAL A O 1
ATOM 715 N N . ALA A 1 89 ? -6.106 0.604 -3.488 1.00 95.31 89 ALA A N 1
ATOM 716 C CA . ALA A 1 89 ? -4.689 0.911 -3.582 1.00 95.31 89 ALA A CA 1
ATOM 717 C C . ALA A 1 89 ? -4.036 0.688 -2.215 1.00 95.31 89 ALA A C 1
ATOM 719 O O . ALA A 1 89 ? -4.521 1.188 -1.203 1.00 95.31 89 ALA A O 1
ATOM 720 N N . THR A 1 90 ? -2.955 -0.085 -2.199 1.00 95.38 90 THR A N 1
ATOM 721 C CA . THR A 1 90 ? -2.130 -0.377 -1.023 1.00 95.38 90 THR A CA 1
ATOM 722 C C . THR A 1 90 ? -0.660 -0.423 -1.421 1.00 95.38 90 THR A C 1
ATOM 724 O O . THR A 1 90 ? -0.359 -0.627 -2.599 1.00 95.38 90 THR A O 1
ATOM 727 N N . ASP A 1 91 ? 0.239 -0.337 -0.441 1.00 94.19 91 ASP A N 1
ATOM 728 C CA . ASP A 1 91 ? 1.694 -0.375 -0.656 1.00 94.19 91 ASP A CA 1
ATOM 729 C C . ASP A 1 91 ? 2.186 -1.677 -1.313 1.00 94.19 91 ASP A C 1
ATOM 731 O O . ASP A 1 91 ? 3.169 -1.668 -2.052 1.00 94.19 91 ASP A O 1
ATOM 735 N N . ASP A 1 92 ? 1.481 -2.797 -1.104 1.00 95.38 92 ASP A N 1
ATOM 736 C CA . ASP A 1 92 ? 1.764 -4.076 -1.765 1.00 95.38 92 ASP A CA 1
ATOM 737 C C . ASP A 1 92 ? 0.647 -4.468 -2.747 1.00 95.38 92 ASP A C 1
ATOM 739 O O . ASP A 1 92 ? -0.528 -4.581 -2.387 1.00 95.38 92 ASP A O 1
ATOM 743 N N . GLY A 1 93 ? 1.010 -4.746 -4.003 1.00 95.69 93 GLY A N 1
ATOM 744 C CA . GLY A 1 93 ? 0.049 -5.084 -5.059 1.00 95.69 93 GLY A CA 1
ATOM 745 C C . GLY A 1 93 ? -0.762 -6.368 -4.817 1.00 95.69 93 GLY A C 1
ATOM 746 O O . GLY A 1 93 ? -1.846 -6.527 -5.390 1.00 95.69 93 GLY A O 1
ATOM 747 N N . ARG A 1 94 ? -0.295 -7.295 -3.968 1.00 96.56 94 ARG A N 1
ATOM 748 C CA . ARG A 1 94 ? -1.067 -8.482 -3.556 1.00 96.56 94 ARG A CA 1
ATOM 749 C C . ARG A 1 94 ? -2.236 -8.082 -2.663 1.00 96.56 94 ARG A C 1
ATOM 751 O O . ARG A 1 94 ? -3.329 -8.620 -2.842 1.00 96.56 94 ARG A O 1
ATOM 758 N N . CYS A 1 95 ? -2.040 -7.112 -1.772 1.00 97.12 95 CYS A N 1
ATOM 759 C CA . CYS A 1 95 ? -3.088 -6.631 -0.878 1.00 97.12 95 CYS A CA 1
ATOM 760 C C . CYS A 1 95 ? -4.161 -5.829 -1.622 1.00 97.12 95 CYS A C 1
ATOM 762 O O . CYS A 1 95 ? -5.347 -6.080 -1.397 1.00 97.12 95 CYS A O 1
ATOM 764 N N . SER A 1 96 ? -3.787 -5.019 -2.619 1.00 96.31 96 SER A N 1
ATOM 765 C CA . SER A 1 96 ? -4.746 -4.399 -3.550 1.00 96.31 96 SER A CA 1
ATOM 766 C C . SER A 1 96 ? -5.611 -5.451 -4.253 1.00 96.31 96 SER A C 1
ATOM 768 O O . SER A 1 96 ? -6.830 -5.311 -4.362 1.00 96.31 96 SER A O 1
ATOM 770 N N . ARG A 1 97 ? -4.993 -6.553 -4.703 1.00 96.00 97 ARG A N 1
ATOM 771 C CA . ARG A 1 97 ? -5.680 -7.650 -5.406 1.00 96.00 97 ARG A CA 1
ATOM 772 C C . ARG A 1 97 ? -6.599 -8.460 -4.491 1.00 96.00 97 ARG A C 1
ATOM 774 O O . ARG A 1 97 ? -7.647 -8.924 -4.932 1.00 96.00 97 ARG A O 1
ATOM 781 N N . ILE A 1 98 ? -6.216 -8.656 -3.232 1.00 96.81 98 ILE A N 1
ATOM 782 C CA . ILE A 1 98 ? -7.061 -9.312 -2.228 1.00 96.81 98 ILE A CA 1
ATOM 783 C C . ILE A 1 98 ? -8.249 -8.412 -1.878 1.00 96.81 98 ILE A C 1
ATOM 785 O O . ILE A 1 98 ? -9.388 -8.876 -1.929 1.00 96.81 98 ILE A O 1
ATOM 789 N N . GLY A 1 99 ? -8.005 -7.126 -1.617 1.00 97.06 99 GLY A N 1
ATOM 790 C CA . GLY A 1 99 ? -9.056 -6.149 -1.343 1.00 97.06 99 GLY A CA 1
ATOM 791 C C . GLY A 1 99 ? -10.076 -6.063 -2.478 1.00 97.06 99 GLY A C 1
ATOM 792 O O . GLY A 1 99 ? -11.276 -6.164 -2.232 1.00 97.06 99 GLY A O 1
ATOM 793 N N . SER A 1 100 ? -9.624 -5.990 -3.734 1.00 95.94 100 SER A N 1
ATOM 794 C CA . SER A 1 100 ? -10.530 -5.945 -4.890 1.00 95.94 100 SER A CA 1
ATOM 795 C C . SER A 1 100 ? -11.343 -7.233 -5.070 1.00 95.94 100 SER A C 1
ATOM 797 O O . SER A 1 100 ? -12.531 -7.177 -5.391 1.00 95.94 100 SER A O 1
ATOM 799 N N . ARG A 1 101 ? -10.755 -8.408 -4.803 1.00 96.25 101 ARG A N 1
ATOM 800 C CA . ARG A 1 101 ? -11.492 -9.686 -4.787 1.00 96.25 101 ARG A CA 1
ATOM 801 C C . ARG A 1 101 ? -12.560 -9.725 -3.697 1.00 96.25 101 ARG A C 1
ATOM 803 O O . ARG A 1 101 ? -13.604 -10.329 -3.918 1.00 96.25 101 ARG A O 1
ATOM 810 N N . ILE A 1 102 ? -12.303 -9.119 -2.542 1.00 97.12 102 ILE A N 1
ATOM 811 C CA . ILE A 1 102 ? -13.252 -9.074 -1.424 1.00 97.12 102 ILE A CA 1
ATOM 812 C C . ILE A 1 102 ? -14.394 -8.104 -1.720 1.00 97.12 102 ILE A C 1
ATOM 814 O O . ILE A 1 102 ? -15.549 -8.472 -1.523 1.00 97.12 102 ILE A O 1
ATOM 818 N N . LEU A 1 103 ? -14.104 -6.939 -2.305 1.00 95.62 103 LEU A N 1
ATOM 819 C CA . LEU A 1 103 ? -15.139 -6.023 -2.795 1.00 95.62 103 LEU A CA 1
ATOM 820 C C . LEU A 1 103 ? -16.057 -6.697 -3.824 1.00 95.62 103 LEU A C 1
ATOM 822 O O . LEU A 1 103 ? -17.275 -6.599 -3.725 1.00 95.62 103 LEU A O 1
ATOM 826 N N . ARG A 1 104 ? -15.495 -7.480 -4.757 1.00 94.88 104 ARG A N 1
ATOM 827 C CA . ARG A 1 104 ? -16.283 -8.267 -5.728 1.00 94.88 104 ARG A CA 1
ATOM 828 C C . ARG A 1 104 ? -17.210 -9.303 -5.088 1.00 94.88 104 ARG A C 1
ATOM 830 O O . ARG A 1 104 ? -18.153 -9.737 -5.736 1.00 94.88 104 ARG A O 1
ATOM 837 N N . LYS A 1 105 ? -16.936 -9.721 -3.850 1.00 96.12 105 LYS A N 1
ATOM 838 C CA . LYS A 1 105 ? -17.774 -10.648 -3.075 1.00 96.12 105 LYS A CA 1
ATOM 839 C C . LYS A 1 105 ? -18.788 -9.926 -2.176 1.00 96.12 105 LYS A C 1
ATOM 841 O O . LYS A 1 105 ? -19.421 -10.582 -1.358 1.00 96.12 105 LYS A O 1
ATOM 846 N N . GLY A 1 106 ? -18.918 -8.602 -2.288 1.00 94.12 106 GLY A N 1
ATOM 847 C CA . GLY A 1 106 ? -19.768 -7.791 -1.411 1.00 94.12 106 GLY A CA 1
ATOM 848 C C . GLY A 1 106 ? -19.160 -7.515 -0.031 1.00 94.12 106 GLY A C 1
ATOM 849 O O . GLY A 1 106 ? -19.870 -7.095 0.875 1.00 94.12 106 GLY A O 1
ATOM 850 N N . GLY A 1 107 ? -17.861 -7.773 0.152 1.00 94.69 107 GLY A N 1
ATOM 851 C CA . GLY A 1 107 ? -17.136 -7.429 1.374 1.00 94.69 107 GLY A CA 1
ATOM 852 C C . GLY A 1 107 ? -16.621 -5.987 1.372 1.00 94.69 107 GLY A C 1
ATOM 853 O O . GLY A 1 107 ? -16.905 -5.210 0.465 1.00 94.69 107 GLY A O 1
ATOM 854 N N . HIS A 1 108 ? -15.809 -5.638 2.373 1.00 92.12 108 HIS A N 1
ATOM 855 C CA . HIS A 1 108 ? -15.271 -4.285 2.546 1.00 92.12 108 HIS A CA 1
ATOM 856 C C . HIS A 1 108 ? -13.788 -4.183 2.155 1.00 92.12 108 HIS A C 1
ATOM 858 O O . HIS A 1 108 ? -13.003 -5.109 2.372 1.00 92.12 108 HIS A O 1
ATOM 864 N N . ALA A 1 109 ? -13.368 -3.003 1.687 1.00 92.62 109 ALA A N 1
ATOM 865 C CA . ALA A 1 109 ? -11.969 -2.682 1.378 1.00 92.62 109 ALA A CA 1
ATOM 866 C C . ALA A 1 109 ? -11.009 -2.794 2.585 1.00 92.62 109 ALA A C 1
ATOM 868 O O . ALA A 1 109 ? -9.798 -2.884 2.394 1.00 92.62 109 ALA A O 1
ATOM 869 N N . VAL A 1 110 ? -11.530 -2.855 3.820 1.00 92.88 110 VAL A N 1
ATOM 870 C CA . VAL A 1 110 ? -10.737 -2.975 5.060 1.00 92.88 110 VAL A CA 1
ATOM 871 C C . VAL A 1 110 ? -9.909 -4.262 5.078 1.00 92.88 110 VAL A C 1
ATOM 873 O O . VAL A 1 110 ? -8.834 -4.305 5.669 1.00 92.88 110 VAL A O 1
ATOM 876 N N . ALA A 1 111 ? -10.333 -5.300 4.355 1.00 95.12 111 ALA A N 1
ATOM 877 C CA . ALA A 1 111 ? -9.561 -6.530 4.244 1.00 95.12 111 ALA A CA 1
ATOM 878 C C . ALA A 1 111 ? -8.166 -6.342 3.614 1.00 95.12 111 ALA A C 1
ATOM 880 O O . ALA A 1 111 ? -7.265 -7.143 3.865 1.00 95.12 111 ALA A O 1
ATOM 881 N N . ALA A 1 112 ? -7.956 -5.280 2.829 1.00 96.00 112 ALA A N 1
ATOM 882 C CA . ALA A 1 112 ? -6.639 -4.956 2.292 1.00 96.00 112 ALA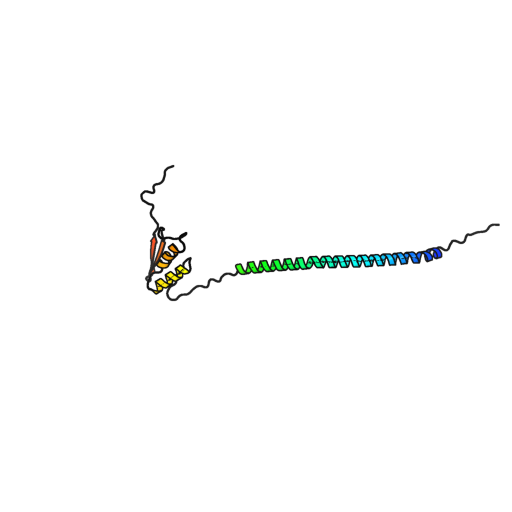 A CA 1
ATOM 883 C C . ALA A 1 112 ? -5.653 -4.534 3.401 1.00 96.00 112 ALA A C 1
ATOM 885 O O . ALA A 1 112 ? -4.479 -4.893 3.338 1.00 96.00 112 ALA A O 1
ATOM 886 N N . ALA A 1 113 ? -6.137 -3.855 4.450 1.00 93.81 113 ALA A N 1
ATOM 887 C CA . ALA A 1 113 ? -5.330 -3.477 5.612 1.00 93.81 113 ALA A CA 1
ATOM 888 C C . ALA A 1 113 ? -4.904 -4.706 6.433 1.00 93.81 113 ALA A C 1
ATOM 890 O O . ALA A 1 113 ? -3.745 -4.819 6.820 1.00 93.81 113 ALA A O 1
ATOM 891 N N . PHE A 1 114 ? -5.797 -5.687 6.606 1.00 93.62 114 PHE A N 1
ATOM 892 C CA . PHE A 1 114 ? -5.438 -6.963 7.238 1.00 93.62 114 PHE A CA 1
ATOM 893 C C . PHE A 1 114 ? -4.364 -7.725 6.453 1.00 93.62 114 PHE A C 1
ATOM 895 O O . PHE A 1 114 ? -3.463 -8.307 7.050 1.00 93.62 114 PHE A O 1
ATOM 902 N N . CYS A 1 115 ? -4.420 -7.691 5.117 1.00 95.94 115 CYS A N 1
ATOM 903 C CA . CYS A 1 115 ? -3.353 -8.247 4.286 1.00 95.94 115 CYS A CA 1
ATOM 904 C C . CYS A 1 115 ? -2.010 -7.538 4.522 1.00 95.94 115 CYS A C 1
ATOM 906 O O . CYS A 1 115 ? -0.990 -8.214 4.658 1.00 95.94 115 CYS A O 1
ATOM 908 N N . LEU A 1 116 ? -2.002 -6.202 4.612 1.00 95.19 116 LEU A N 1
ATOM 909 C CA . LEU A 1 116 ? -0.780 -5.436 4.886 1.00 95.19 116 LEU A CA 1
ATOM 910 C C . LEU A 1 116 ? -0.163 -5.800 6.237 1.00 95.19 116 LEU A C 1
ATOM 912 O O . LEU A 1 116 ? 1.054 -5.924 6.309 1.00 95.19 116 LEU A O 1
ATOM 916 N N . GLY A 1 117 ? -0.976 -6.064 7.263 1.00 94.31 117 GLY A N 1
ATOM 917 C CA . GLY A 1 117 ? -0.475 -6.523 8.563 1.00 94.31 117 GLY A CA 1
ATOM 918 C C . GLY A 1 117 ? 0.275 -7.863 8.515 1.00 94.31 117 GLY A C 1
ATOM 919 O O . GLY A 1 117 ? 1.085 -8.144 9.390 1.00 94.31 117 GLY A O 1
ATOM 920 N N . VAL A 1 118 ? 0.035 -8.691 7.490 1.00 94.50 118 VAL A N 1
ATOM 921 C CA . VAL A 1 118 ? 0.752 -9.963 7.273 1.00 94.50 118 VAL A CA 1
ATOM 922 C C . VAL A 1 118 ? 1.947 -9.779 6.341 1.00 94.50 118 VAL A C 1
ATOM 924 O O . VAL A 1 118 ? 3.005 -10.366 6.549 1.00 94.50 118 VAL A O 1
ATOM 927 N N . VAL A 1 119 ? 1.771 -8.992 5.282 1.00 95.56 119 VAL A N 1
ATOM 928 C CA . VAL A 1 119 ? 2.766 -8.826 4.216 1.00 95.56 119 VAL A CA 1
ATOM 929 C C . VAL A 1 119 ? 3.860 -7.821 4.586 1.00 95.56 119 VAL A C 1
ATOM 931 O O . VAL A 1 119 ? 4.995 -7.965 4.135 1.00 95.56 119 VAL A O 1
ATOM 934 N N . SER A 1 120 ? 3.536 -6.835 5.420 1.00 94.31 120 SER A N 1
ATOM 935 C CA . SER A 1 120 ? 4.439 -5.784 5.890 1.00 94.31 120 SER A CA 1
ATOM 936 C C . SER A 1 120 ? 4.489 -5.747 7.427 1.00 94.31 120 SER A C 1
ATOM 938 O O . SER A 1 120 ? 4.154 -4.728 8.036 1.00 94.31 120 SER A O 1
ATOM 940 N N . PRO A 1 121 ? 4.926 -6.840 8.087 1.00 92.56 121 PRO A N 1
ATOM 941 C CA . PRO A 1 121 ? 4.891 -6.959 9.548 1.00 92.56 121 PRO A CA 1
ATOM 942 C C . PRO A 1 121 ? 5.799 -5.943 10.257 1.00 92.56 121 PRO A C 1
ATOM 944 O O . PRO A 1 121 ? 5.590 -5.624 11.422 1.00 92.56 121 PRO A O 1
ATOM 947 N N . ALA A 1 122 ? 6.814 -5.427 9.558 1.00 91.06 122 ALA A N 1
ATOM 948 C CA . ALA A 1 122 ? 7.712 -4.404 10.086 1.00 91.06 122 ALA A CA 1
ATOM 949 C C . ALA A 1 122 ? 7.056 -3.014 10.191 1.00 91.06 122 ALA A C 1
ATOM 951 O O . ALA A 1 122 ? 7.563 -2.164 10.916 1.00 91.06 122 ALA A O 1
ATOM 952 N N . SER A 1 123 ? 5.960 -2.770 9.463 1.00 90.56 123 SER A N 1
ATOM 953 C CA . SER A 1 123 ? 5.293 -1.462 9.402 1.00 90.56 123 SER A CA 1
ATOM 954 C C . SER A 1 123 ? 3.836 -1.497 9.861 1.00 90.56 123 SER A C 1
ATOM 956 O O . SER A 1 123 ? 3.296 -0.455 10.222 1.00 90.56 123 SER A O 1
ATOM 958 N N . SER A 1 124 ? 3.174 -2.650 9.796 1.00 91.56 124 SER A N 1
ATOM 959 C CA . SER A 1 124 ? 1.765 -2.822 10.138 1.00 91.56 124 SER A CA 1
ATOM 960 C C . SER A 1 124 ? 1.557 -4.190 10.778 1.00 91.56 124 SER A C 1
ATOM 962 O O . SER A 1 124 ? 2.271 -5.140 10.471 1.00 91.56 124 SER A O 1
ATOM 964 N N . GLY A 1 125 ? 0.566 -4.316 11.656 1.00 91.38 125 GLY A N 1
ATOM 965 C CA . GLY A 1 125 ? 0.262 -5.577 12.318 1.00 91.38 125 GLY A CA 1
ATOM 966 C C . GLY A 1 125 ? -0.980 -5.484 13.194 1.00 91.38 125 GLY A C 1
ATOM 967 O O . GLY A 1 125 ? -1.482 -4.400 13.472 1.00 91.38 125 GLY A O 1
ATOM 968 N N . ILE A 1 126 ? -1.464 -6.641 13.647 1.00 91.19 126 ILE A N 1
ATOM 969 C CA . ILE A 1 126 ? -2.686 -6.746 14.463 1.00 91.19 126 ILE A CA 1
ATOM 970 C C . ILE A 1 126 ? -2.540 -6.150 15.872 1.00 91.19 126 ILE A C 1
ATOM 972 O O . ILE A 1 126 ? -3.537 -5.809 16.495 1.00 91.19 126 ILE A O 1
ATOM 976 N N . GLY A 1 127 ? -1.310 -6.054 16.381 1.00 90.44 127 GLY A N 1
ATOM 977 C CA . GLY A 1 127 ? -1.026 -5.502 17.708 1.00 90.44 127 GLY A CA 1
ATOM 978 C C . GLY A 1 127 ? -0.859 -3.983 17.736 1.00 90.44 127 GLY A C 1
ATOM 979 O O . GLY A 1 127 ? -0.599 -3.449 18.808 1.00 90.44 127 GLY A O 1
ATOM 980 N N . GLY A 1 128 ? -0.946 -3.323 16.577 1.00 90.62 128 GLY A N 1
ATOM 981 C CA . GLY A 1 128 ? -0.841 -1.873 16.456 1.00 90.62 128 GLY A CA 1
ATOM 982 C C . GLY A 1 128 ? -2.204 -1.175 16.416 1.00 90.62 128 GLY A C 1
ATOM 983 O O . GLY A 1 128 ? -3.255 -1.817 16.388 1.00 90.62 128 GLY A O 1
ATOM 984 N N . GLY A 1 129 ? -2.171 0.150 16.348 1.00 93.19 129 GLY A N 1
ATOM 985 C CA . GLY A 1 129 ? -3.331 1.010 16.172 1.00 93.19 129 GLY A CA 1
ATOM 986 C C . GLY A 1 129 ? -3.577 1.383 14.715 1.00 93.19 129 GLY A C 1
ATOM 987 O O . GLY A 1 129 ? -2.812 1.051 13.806 1.00 93.19 129 GLY A O 1
ATOM 988 N N . ALA A 1 130 ? -4.668 2.104 14.480 1.00 93.25 130 ALA A N 1
ATOM 989 C CA . ALA A 1 130 ? -5.032 2.574 13.150 1.00 93.25 130 ALA A CA 1
ATOM 990 C C . ALA A 1 130 ? -5.817 3.886 13.197 1.00 93.25 130 ALA A C 1
ATOM 992 O O . ALA A 1 130 ? -6.443 4.236 14.196 1.00 93.25 130 ALA A O 1
ATOM 993 N N . PHE A 1 131 ? -5.836 4.571 12.058 1.00 94.88 131 PHE A N 1
ATOM 994 C CA . PHE A 1 131 ? -6.798 5.621 11.768 1.00 94.88 131 PHE A CA 1
ATOM 995 C C . PHE A 1 131 ? -7.562 5.245 10.509 1.00 94.88 131 PHE A C 1
ATOM 997 O O . PHE A 1 131 ? -6.971 4.773 9.537 1.00 94.88 131 PHE A O 1
ATOM 1004 N N . MET A 1 132 ? -8.870 5.467 10.509 1.00 95.25 132 MET A N 1
ATOM 1005 C CA . MET A 1 132 ? -9.705 5.186 9.347 1.00 95.25 132 MET A CA 1
ATOM 1006 C C . MET A 1 132 ? -10.645 6.351 9.088 1.00 95.25 132 MET A C 1
ATOM 1008 O O . MET A 1 132 ? -11.331 6.806 9.996 1.00 95.25 132 MET A O 1
ATOM 1012 N N . LEU A 1 133 ? -10.694 6.808 7.839 1.00 95.69 133 LEU A N 1
ATOM 1013 C CA . LEU A 1 133 ? -11.700 7.747 7.362 1.00 95.69 133 LEU A CA 1
ATOM 1014 C C . LEU A 1 133 ? -12.639 6.998 6.425 1.00 95.69 133 LEU A C 1
ATOM 1016 O O . LEU A 1 133 ? -12.204 6.427 5.425 1.00 95.69 133 LEU A O 1
ATOM 1020 N N . VAL A 1 134 ? -13.923 7.001 6.755 1.00 95.25 134 VAL A N 1
ATOM 1021 C CA . VAL A 1 134 ? -14.972 6.371 5.958 1.00 95.25 134 VAL A CA 1
ATOM 1022 C C . VAL A 1 134 ? -15.911 7.456 5.474 1.00 95.25 134 VAL A C 1
ATOM 1024 O O . VAL A 1 134 ? -16.403 8.255 6.266 1.00 95.25 134 VAL A O 1
ATOM 1027 N N . ARG A 1 135 ? -16.160 7.478 4.165 1.00 94.62 135 ARG A N 1
ATOM 1028 C CA . ARG A 1 135 ? -17.194 8.310 3.561 1.00 94.62 135 ARG A CA 1
ATOM 1029 C C . ARG A 1 135 ? -18.309 7.413 3.049 1.00 94.62 135 ARG A C 1
ATOM 1031 O O . ARG A 1 135 ? -18.080 6.592 2.163 1.00 94.62 135 ARG A O 1
ATOM 1038 N N . SER A 1 136 ? -19.495 7.584 3.608 1.00 92.44 136 SER A N 1
ATOM 1039 C CA . SER A 1 136 ? -20.709 6.898 3.187 1.00 92.44 136 SER A CA 1
ATOM 1040 C C . SER A 1 136 ? -21.241 7.472 1.871 1.00 92.44 136 SER A C 1
ATOM 1042 O O . SER A 1 136 ? -20.890 8.581 1.458 1.00 92.44 136 SER A O 1
ATOM 1044 N N . ALA A 1 137 ? -22.096 6.703 1.191 1.00 91.06 137 ALA A N 1
ATOM 1045 C CA . ALA A 1 137 ? -22.685 7.095 -0.093 1.00 91.06 137 ALA A CA 1
ATOM 1046 C C . ALA A 1 137 ? -23.586 8.342 0.010 1.00 91.06 137 ALA A C 1
ATOM 1048 O O . ALA A 1 137 ? -23.716 9.091 -0.953 1.00 91.06 137 ALA A O 1
ATOM 1049 N N . ASP A 1 138 ? -24.158 8.585 1.188 1.00 95.19 138 ASP A N 1
ATOM 1050 C CA . ASP A 1 138 ? -24.932 9.782 1.543 1.00 95.19 138 ASP A CA 1
ATOM 1051 C C . ASP A 1 138 ? -24.061 11.030 1.796 1.00 95.19 138 ASP A C 1
ATOM 1053 O O . ASP A 1 138 ? -24.576 12.126 2.004 1.00 95.19 138 ASP A O 1
ATOM 1057 N N . GLY A 1 139 ? -22.734 10.886 1.744 1.00 95.12 139 GLY A N 1
ATOM 1058 C CA . GLY A 1 139 ? -21.779 11.967 1.949 1.00 95.12 139 GLY A CA 1
ATOM 1059 C C . GLY A 1 139 ? -21.337 1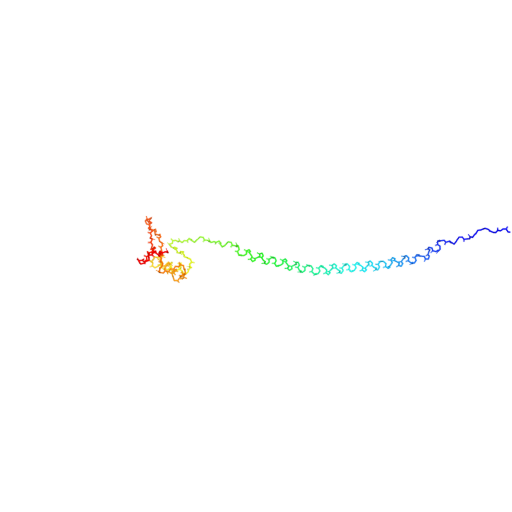2.158 3.398 1.00 95.12 139 GLY A C 1
ATOM 1060 O O . GLY A 1 139 ? -20.459 12.994 3.625 1.00 95.12 139 GLY A O 1
ATOM 1061 N N . HIS A 1 140 ? -21.857 11.384 4.357 1.00 96.62 140 HIS A N 1
ATOM 1062 C CA . HIS A 1 140 ? -21.371 11.422 5.734 1.00 96.62 140 HIS A CA 1
ATOM 1063 C C . HIS A 1 140 ? -19.932 10.916 5.822 1.00 96.62 140 HIS A C 1
ATOM 1065 O O . HIS A 1 140 ? -19.575 9.900 5.228 1.00 96.62 140 HIS A O 1
ATOM 1071 N N . VAL A 1 141 ? -19.099 11.631 6.580 1.00 96.81 141 VAL A N 1
ATOM 1072 C CA . VAL A 1 141 ? -17.699 11.275 6.818 1.00 96.81 141 VAL A CA 1
ATOM 1073 C C . VAL A 1 141 ? -17.523 10.953 8.293 1.00 96.81 141 VAL A C 1
ATOM 1075 O O . VAL A 1 141 ? -17.863 11.766 9.150 1.00 96.81 141 VAL A O 1
ATOM 1078 N N . GLN A 1 142 ? -16.971 9.781 8.581 1.00 96.50 142 GLN A N 1
ATOM 1079 C CA . GLN A 1 142 ? -16.649 9.336 9.928 1.00 96.50 142 GLN A CA 1
ATOM 1080 C C . GLN A 1 142 ? -15.162 9.011 10.033 1.00 96.50 142 GLN A C 1
ATOM 1082 O O . GLN A 1 142 ? -14.597 8.334 9.174 1.00 96.50 142 GLN A O 1
ATOM 1087 N N . GLY A 1 143 ? -14.537 9.503 11.101 1.00 97.12 143 GLY A N 1
ATOM 1088 C CA . GLY A 1 143 ? -13.181 9.142 11.486 1.00 97.12 143 GLY A CA 1
ATOM 1089 C C . GLY A 1 143 ? -13.186 8.171 12.657 1.00 97.12 143 GLY A C 1
ATOM 1090 O O . GLY A 1 143 ? -13.931 8.362 13.616 1.00 97.12 143 GLY A O 1
ATOM 1091 N N . TYR A 1 144 ? -12.335 7.156 12.584 1.00 95.12 144 TYR A N 1
ATOM 1092 C CA . TYR A 1 144 ? -12.068 6.222 13.667 1.00 95.12 144 TYR A CA 1
ATOM 1093 C C . TYR A 1 144 ? -10.622 6.396 14.123 1.00 95.12 144 TYR A C 1
ATOM 1095 O O . TYR A 1 144 ? -9.699 6.254 13.317 1.00 95.12 144 TYR A O 1
ATOM 1103 N N . ASP A 1 145 ? -10.443 6.698 15.406 1.00 96.12 145 ASP A N 1
ATOM 1104 C CA . ASP A 1 145 ? -9.153 6.696 16.095 1.00 96.12 145 ASP A CA 1
ATOM 1105 C C . ASP A 1 145 ? -9.052 5.393 16.891 1.00 96.12 145 ASP A C 1
ATOM 1107 O O . ASP A 1 145 ? -9.797 5.178 17.846 1.00 96.12 145 ASP A O 1
ATOM 1111 N N . MET A 1 146 ? -8.184 4.496 16.434 1.00 94.06 146 MET A N 1
ATOM 1112 C CA . MET A 1 146 ? -7.948 3.180 17.024 1.00 94.06 146 MET A CA 1
ATOM 1113 C C . MET A 1 146 ? -6.537 3.109 17.607 1.00 94.06 146 MET A C 1
ATOM 1115 O O . MET A 1 146 ? -5.909 2.052 17.576 1.00 94.06 146 MET A O 1
ATOM 1119 N N . ARG A 1 147 ? -5.998 4.238 18.078 1.00 94.19 147 ARG A N 1
ATOM 1120 C CA . ARG A 1 147 ? -4.730 4.240 18.803 1.00 94.19 147 ARG A CA 1
ATOM 1121 C C . ARG A 1 147 ? -4.849 3.511 20.130 1.00 94.19 147 ARG A C 1
ATOM 1123 O O . ARG A 1 147 ? -5.866 3.532 20.821 1.00 94.19 147 ARG A O 1
ATOM 1130 N N . GLU A 1 148 ? -3.747 2.900 20.494 1.00 92.69 148 GLU A N 1
ATOM 1131 C CA . GLU A 1 148 ? -3.575 2.126 21.697 1.00 92.69 148 GLU A CA 1
ATOM 1132 C C . GLU A 1 148 ? -3.508 3.053 22.908 1.00 92.69 148 GLU A C 1
ATOM 1134 O O . GLU A 1 148 ? -2.977 4.164 22.867 1.00 92.69 148 GLU A O 1
ATOM 1139 N N . THR A 1 149 ? -4.043 2.572 24.023 1.00 91.94 149 THR A N 1
ATOM 1140 C CA . THR A 1 149 ? -3.912 3.243 25.314 1.00 91.94 149 THR A CA 1
ATOM 1141 C C . THR A 1 149 ? -2.787 2.586 26.097 1.00 91.94 149 THR A C 1
ATOM 1143 O O . THR A 1 149 ? -2.658 1.361 26.096 1.00 91.94 149 THR A O 1
ATOM 1146 N N . ALA A 1 150 ? -1.973 3.398 26.776 1.00 92.31 150 ALA A N 1
ATOM 1147 C CA . ALA A 1 150 ? -0.927 2.883 27.649 1.00 92.31 150 ALA A CA 1
ATOM 1148 C C . ALA A 1 150 ? -1.532 1.928 28.703 1.00 92.31 150 ALA A C 1
ATOM 1150 O O . ALA A 1 150 ? -2.582 2.242 29.273 1.00 92.31 150 ALA A O 1
ATOM 1151 N N . PRO A 1 151 ? -0.894 0.779 28.989 1.00 92.44 151 PRO A N 1
ATOM 1152 C CA . PRO A 1 151 ? -1.357 -0.120 30.040 1.00 92.44 151 PRO A CA 1
ATOM 1153 C C . PRO A 1 151 ? -1.454 0.595 31.392 1.00 92.44 151 PRO A C 1
ATOM 1155 O O . PRO A 1 151 ? -0.634 1.460 31.694 1.00 92.44 151 PRO A O 1
ATOM 1158 N N . SER A 1 152 ? -2.393 0.185 32.250 1.00 93.06 152 SER A N 1
ATOM 1159 C CA . SER A 1 152 ? -2.635 0.831 33.555 1.00 93.06 152 SER A CA 1
ATOM 1160 C C . SER A 1 152 ? -1.396 0.911 34.455 1.00 93.06 152 SER A C 1
ATOM 1162 O O . SER A 1 152 ? -1.279 1.825 35.265 1.00 93.06 152 SER A O 1
ATOM 1164 N N . ASN A 1 153 ? -0.468 -0.038 34.308 1.00 92.62 153 ASN A N 1
ATOM 1165 C CA . ASN A 1 153 ? 0.752 -0.124 35.110 1.00 92.62 153 ASN A CA 1
ATOM 1166 C C . ASN A 1 153 ? 1.954 0.601 34.477 1.00 92.62 153 ASN A C 1
ATOM 1168 O O . ASN A 1 153 ? 3.036 0.600 35.060 1.00 92.62 153 ASN A O 1
ATOM 1172 N N . ALA A 1 154 ? 1.800 1.215 33.299 1.00 92.69 154 ALA A N 1
ATOM 1173 C CA . ALA A 1 154 ? 2.854 1.997 32.662 1.00 92.69 154 ALA A CA 1
ATOM 1174 C C . ALA A 1 154 ? 2.952 3.386 33.318 1.00 92.69 154 ALA A C 1
ATOM 1176 O O . ALA A 1 154 ? 2.428 4.380 32.817 1.00 92.69 154 ALA A O 1
ATOM 1177 N N . SER A 1 155 ? 3.609 3.454 34.477 1.00 89.94 155 SER A N 1
ATOM 1178 C CA . SER A 1 155 ? 3.889 4.711 35.175 1.00 89.94 155 SER A CA 1
ATOM 1179 C C . SER A 1 155 ? 5.222 5.320 34.746 1.00 89.94 155 SER A C 1
ATOM 1181 O O . SER A 1 155 ? 6.165 4.610 34.401 1.00 89.94 155 SER A O 1
ATOM 1183 N N . ARG A 1 156 ? 5.336 6.646 34.852 1.00 87.56 156 ARG A N 1
ATOM 1184 C CA . ARG A 1 156 ? 6.604 7.358 34.656 1.00 87.56 156 ARG A CA 1
ATOM 1185 C C . ARG A 1 156 ? 7.631 6.904 35.701 1.00 87.56 156 ARG A C 1
ATOM 1187 O O . ARG A 1 156 ? 7.378 7.053 36.895 1.00 87.56 156 ARG A O 1
ATOM 1194 N N . VAL A 1 157 ? 8.786 6.406 35.263 1.00 82.25 157 VAL A N 1
ATOM 1195 C CA . VAL A 1 157 ? 9.933 6.185 36.155 1.00 82.25 157 VAL A CA 1
ATOM 1196 C C . VAL A 1 157 ? 10.489 7.558 36.536 1.00 82.25 157 VAL A C 1
ATOM 1198 O O . VAL A 1 157 ? 10.718 8.394 35.662 1.00 82.25 157 VAL A O 1
ATOM 1201 N N . ARG A 1 158 ? 10.612 7.831 37.837 1.00 73.38 158 ARG A N 1
ATOM 1202 C CA . ARG A 1 158 ? 11.301 9.028 38.334 1.00 73.38 158 ARG A CA 1
ATOM 1203 C C . ARG A 1 158 ? 12.786 8.687 38.446 1.00 73.38 158 ARG A C 1
ATOM 1205 O O . ARG A 1 158 ? 13.109 7.719 39.129 1.00 73.38 158 ARG A O 1
ATOM 1212 N N . GLU A 1 159 ? 13.621 9.445 37.742 1.00 65.06 159 GLU A N 1
ATOM 1213 C CA . GLU A 1 159 ? 15.077 9.495 37.949 1.00 65.06 159 GLU A CA 1
ATOM 1214 C C . GLU A 1 159 ? 15.415 10.344 39.178 1.00 65.06 159 GLU A C 1
ATOM 1216 O O . GLU A 1 159 ? 14.688 11.342 39.419 1.00 65.06 159 GLU A O 1
#

pLDDT: mean 80.57, std 15.55, range [37.56, 97.12]

Sequence (159 aa):
MVPTIYDVPNWQVLLQNLTPMSEMIKLRNHEHDDLVQVVLTLCYFMAFAAMWPTLIFLLFLIESISCHSVLRILPVQKEAIMVEHAVVATDDGRCSRIGSRILRKGGHAVAAAFCLGVVSPASSGIGGGAFMLVRSADGHVQGYDMRETAPSNASRVRE